Protein AF-A0ABD5MIT2-F1 (afdb_monomer_lite)

InterPro domains:
  IPR010095 Cas12f1-like, TNB domain [PF07282] (8-57)

Radius of gyration: 18.67 Å; chains: 1; bounding box: 40×46×37 Å

Foldseek 3Di:
DPPPPVVVVVVVVVVVVVCVVVVHDDDDDDPPQPQQADPVQRDGHPDAPDPPDDDDDPPDDPDDDDDDDDDDDDDPDPVVVVVVVPPDD

Structure (mmCIF, N/CA/C/O backbone):
data_AF-A0ABD5MIT2-F1
#
_entry.id   AF-A0ABD5MIT2-F1
#
loop_
_atom_site.group_PDB
_atom_site.id
_atom_site.type_symbol
_atom_site.label_atom_id
_atom_site.label_alt_id
_atom_site.label_comp_id
_atom_site.label_asym_id
_atom_site.label_entity_id
_atom_site.label_seq_id
_atom_site.pdbx_PDB_ins_code
_atom_site.Cartn_x
_atom_site.Cartn_y
_atom_site.Cartn_z
_atom_site.occupancy
_atom_site.B_iso_or_equiv
_atom_site.auth_seq_id
_atom_site.auth_comp_id
_atom_site.auth_asym_id
_atom_site.auth_atom_id
_atom_site.pdbx_PDB_model_num
ATOM 1 N N . MET A 1 1 ? 3.450 17.140 -9.179 1.00 44.47 1 MET A N 1
ATOM 2 C CA . MET A 1 1 ? 2.115 16.680 -8.733 1.00 44.47 1 MET A CA 1
ATOM 3 C C . MET A 1 1 ? 2.199 16.386 -7.243 1.00 44.47 1 MET A C 1
ATOM 5 O O . MET A 1 1 ? 2.925 15.477 -6.877 1.00 44.47 1 MET A O 1
ATOM 9 N N . GLN A 1 2 ? 1.536 17.182 -6.401 1.00 60.84 2 GLN A N 1
ATOM 10 C CA . GLN A 1 2 ? 1.682 17.177 -4.933 1.00 60.84 2 GLN A CA 1
ATOM 11 C C . GLN A 1 2 ? 0.345 16.854 -4.233 1.00 60.84 2 GLN A C 1
ATOM 13 O O . GLN A 1 2 ? 0.033 17.397 -3.184 1.00 60.84 2 GLN A O 1
ATOM 18 N N . PHE A 1 3 ? -0.488 16.012 -4.854 1.00 57.91 3 PHE A N 1
ATOM 19 C CA . PHE A 1 3 ? -1.810 15.632 -4.323 1.00 57.91 3 PHE A CA 1
ATOM 20 C C . PHE A 1 3 ? -1.814 14.266 -3.616 1.00 57.91 3 PHE A C 1
ATOM 22 O O . PHE A 1 3 ? -2.831 13.850 -3.073 1.00 57.91 3 PHE A O 1
ATOM 29 N N . SER A 1 4 ? -0.687 13.555 -3.617 1.00 73.81 4 SER A N 1
ATOM 30 C CA . SER A 1 4 ? -0.599 12.171 -3.152 1.00 73.81 4 SER A CA 1
ATOM 31 C C . SER A 1 4 ? -0.347 12.044 -1.651 1.00 73.81 4 SER A C 1
ATOM 33 O O . SER A 1 4 ? -1.030 11.274 -0.985 1.00 73.81 4 SER A O 1
ATOM 35 N N . GLU A 1 5 ? 0.610 12.785 -1.092 1.00 81.69 5 GLU A N 1
ATOM 36 C CA . GLU A 1 5 ? 1.097 12.532 0.274 1.00 81.69 5 GLU A CA 1
ATOM 37 C C . GLU A 1 5 ? 0.021 12.733 1.347 1.00 81.69 5 GLU A C 1
ATOM 39 O O . GLU A 1 5 ? -0.149 11.883 2.221 1.00 81.69 5 GLU A O 1
ATOM 44 N N . TRP A 1 6 ? -0.756 13.816 1.253 1.00 87.12 6 TRP A N 1
ATOM 45 C CA . TRP A 1 6 ? -1.838 14.080 2.203 1.00 87.12 6 TRP A CA 1
ATOM 46 C C . TRP A 1 6 ? -2.961 13.039 2.105 1.00 87.12 6 TRP A C 1
ATOM 48 O O . TRP A 1 6 ? -3.443 12.550 3.127 1.00 87.12 6 TRP A O 1
ATOM 58 N N . ALA A 1 7 ? -3.335 12.646 0.884 1.00 88.06 7 ALA A N 1
ATOM 59 C CA . ALA A 1 7 ? -4.355 11.627 0.663 1.00 88.06 7 ALA A CA 1
ATOM 60 C C . ALA A 1 7 ? -3.921 10.260 1.222 1.00 88.06 7 ALA A C 1
ATOM 62 O O . ALA A 1 7 ? -4.712 9.590 1.886 1.00 88.06 7 ALA A O 1
ATOM 63 N N . PHE A 1 8 ? -2.655 9.869 1.028 1.00 85.50 8 PHE A N 1
ATOM 64 C CA . PHE A 1 8 ? -2.113 8.633 1.597 1.00 85.50 8 PHE A CA 1
ATOM 65 C C . PHE A 1 8 ? -2.042 8.683 3.121 1.00 85.50 8 PHE A C 1
ATOM 67 O O . PHE A 1 8 ? -2.446 7.723 3.771 1.00 85.50 8 PHE A O 1
ATOM 74 N N . ARG A 1 9 ? -1.613 9.808 3.706 1.00 89.25 9 ARG A N 1
ATOM 75 C CA . ARG A 1 9 ? -1.627 9.986 5.164 1.00 89.25 9 ARG A CA 1
ATOM 76 C C . ARG A 1 9 ? -3.031 9.808 5.732 1.00 89.25 9 ARG A C 1
ATOM 78 O O . ARG A 1 9 ? -3.214 9.048 6.676 1.00 89.25 9 ARG A O 1
ATOM 85 N N . ARG A 1 10 ? -4.029 10.447 5.118 1.00 92.12 10 ARG A N 1
ATOM 86 C CA . ARG A 1 10 ? -5.417 10.338 5.573 1.00 92.12 10 ARG A CA 1
ATOM 87 C C . ARG A 1 10 ? -5.964 8.917 5.440 1.00 92.12 10 ARG A C 1
ATOM 89 O O . ARG A 1 10 ? -6.695 8.465 6.317 1.00 92.12 10 ARG A O 1
ATOM 96 N N . LEU A 1 11 ? -5.599 8.211 4.369 1.00 92.69 11 LEU A N 1
ATOM 97 C CA . LEU A 1 11 ? -5.940 6.801 4.191 1.00 92.69 11 LEU A CA 1
ATOM 98 C C . LEU A 1 11 ? -5.340 5.935 5.308 1.00 92.69 11 LEU A C 1
ATOM 100 O O . LEU A 1 11 ? -6.058 5.109 5.867 1.00 92.69 11 LEU A O 1
ATOM 104 N N . TYR A 1 12 ? -4.069 6.146 5.664 1.00 91.31 12 TYR A N 1
ATOM 105 C CA . TYR A 1 12 ? -3.434 5.424 6.769 1.00 91.31 12 TYR A CA 1
ATOM 106 C C . TYR A 1 12 ? -4.143 5.673 8.097 1.00 91.31 12 TYR A C 1
ATOM 108 O O . TYR A 1 12 ? -4.465 4.707 8.781 1.00 91.31 12 TYR A O 1
ATOM 116 N N . ASP A 1 13 ? -4.457 6.928 8.429 1.00 92.81 13 ASP A N 1
ATOM 117 C CA . ASP A 1 13 ? -5.187 7.256 9.661 1.00 92.81 13 ASP A CA 1
ATOM 118 C C . ASP A 1 13 ? -6.514 6.483 9.735 1.00 92.81 13 ASP A C 1
ATOM 120 O O . ASP A 1 13 ? -6.845 5.891 10.762 1.00 92.81 13 ASP A O 1
ATOM 124 N N . TYR A 1 14 ? -7.254 6.441 8.620 1.00 94.19 14 TYR A N 1
ATOM 125 C CA . TYR A 1 14 ? -8.535 5.745 8.529 1.00 94.19 14 TYR A CA 1
ATOM 126 C C . TYR A 1 14 ? -8.439 4.229 8.651 1.00 94.19 14 TYR A C 1
ATOM 128 O O . TYR A 1 14 ? -9.288 3.614 9.297 1.00 94.19 14 TYR A O 1
ATOM 136 N N . VAL A 1 15 ? -7.437 3.617 8.027 1.00 95.19 15 VAL A N 1
ATOM 137 C CA . VAL A 1 15 ? -7.221 2.171 8.130 1.00 95.19 15 VAL A CA 1
ATOM 138 C C . VAL A 1 15 ? -6.797 1.805 9.551 1.00 95.19 15 VAL A C 1
ATOM 140 O O . VAL A 1 15 ? -7.368 0.876 10.118 1.00 95.19 15 VAL A O 1
ATOM 143 N N . SER A 1 16 ? -5.876 2.564 10.150 1.00 92.88 16 SER A N 1
ATOM 144 C CA . SER A 1 16 ? -5.355 2.304 11.495 1.00 92.88 16 SER A CA 1
ATOM 145 C C . SER A 1 16 ? -6.448 2.339 12.559 1.00 92.88 16 SER A C 1
ATOM 147 O O . SER A 1 16 ? -6.611 1.355 13.277 1.00 92.88 16 SER A O 1
ATOM 149 N N . TYR A 1 17 ? -7.262 3.403 12.624 1.00 92.38 17 TYR A N 1
ATOM 150 C CA . TYR A 1 17 ? -8.290 3.483 13.673 1.00 92.38 17 TYR A CA 1
ATOM 151 C C . TYR A 1 17 ? -9.368 2.398 13.501 1.00 92.38 17 TYR A C 1
ATOM 153 O O . TYR A 1 17 ? -9.860 1.834 14.476 1.00 92.38 17 TYR A O 1
ATOM 161 N N . LYS A 1 18 ? -9.739 2.057 12.257 1.00 95.31 18 LYS A N 1
ATOM 162 C CA . LYS A 1 18 ? -10.734 1.003 11.988 1.00 95.31 18 LYS A CA 1
ATOM 163 C C . LYS A 1 18 ? -10.214 -0.397 12.298 1.00 95.31 18 LYS A C 1
ATOM 165 O O . LYS A 1 18 ? -11.029 -1.281 12.581 1.00 95.31 18 LYS A O 1
ATOM 170 N N . ALA A 1 19 ? -8.906 -0.600 12.180 1.00 95.25 19 ALA A N 1
ATOM 171 C CA . ALA A 1 19 ? -8.240 -1.850 12.504 1.00 95.25 19 ALA A CA 1
ATOM 172 C C . ALA A 1 19 ? -8.085 -2.023 14.019 1.00 95.25 19 ALA A C 1
ATOM 174 O O . ALA A 1 19 ? -8.391 -3.101 14.519 1.00 95.25 19 ALA A O 1
ATOM 175 N N . GLU A 1 20 ? -7.736 -0.957 14.749 1.00 93.69 20 GLU A N 1
ATOM 176 C CA . GLU A 1 20 ? -7.664 -0.947 16.217 1.00 93.69 20 GLU A CA 1
ATOM 177 C C . GLU A 1 20 ? -8.994 -1.379 16.850 1.00 93.69 20 GLU A C 1
ATOM 179 O O . GLU A 1 20 ? -9.024 -2.316 17.643 1.00 93.69 20 GLU A O 1
ATOM 184 N N . VAL A 1 21 ? -10.114 -0.799 16.400 1.00 95.62 21 VAL A N 1
ATOM 185 C CA . VAL A 1 21 ? -11.472 -1.167 16.854 1.00 95.62 21 VAL A CA 1
ATOM 186 C C . VAL A 1 21 ? -11.787 -2.655 16.638 1.00 95.62 21 VAL A C 1
ATOM 188 O O . VAL A 1 21 ? -12.592 -3.236 17.362 1.00 95.62 21 VAL A O 1
ATOM 191 N N . ARG A 1 22 ? -11.162 -3.286 15.639 1.00 93.94 22 ARG A N 1
ATOM 192 C CA . ARG A 1 22 ? -11.364 -4.699 15.283 1.00 93.94 22 ARG A CA 1
ATOM 193 C C . ARG A 1 22 ? -10.239 -5.613 15.769 1.00 93.94 22 ARG A C 1
ATOM 195 O O . ARG A 1 22 ? -10.246 -6.787 15.410 1.00 93.94 22 ARG A O 1
ATOM 202 N N . TRP A 1 23 ? -9.285 -5.100 16.547 1.00 94.25 23 TRP A N 1
ATOM 203 C CA . TRP A 1 23 ? -8.095 -5.835 16.991 1.00 94.25 23 TRP A CA 1
ATOM 204 C C . TRP A 1 23 ? -7.270 -6.433 15.836 1.00 94.25 23 TRP A C 1
ATOM 206 O O . TRP A 1 23 ? -6.641 -7.481 15.974 1.00 94.25 23 TRP A O 1
ATOM 216 N N . VAL A 1 24 ? -7.264 -5.763 14.682 1.00 95.56 24 VAL A N 1
ATOM 217 C CA . VAL A 1 24 ? -6.487 -6.147 13.497 1.00 95.56 24 VAL A CA 1
ATOM 218 C C . VAL A 1 24 ? -5.160 -5.390 13.492 1.00 95.56 24 VAL A C 1
ATOM 220 O O . VAL A 1 24 ? -5.127 -4.175 13.672 1.00 95.56 24 VAL A O 1
ATOM 223 N N . GLN A 1 25 ? -4.059 -6.103 13.254 1.00 93.12 25 GLN A N 1
ATOM 224 C CA . GLN A 1 25 ? -2.731 -5.501 13.117 1.00 93.12 25 GLN A CA 1
ATOM 225 C C . GLN A 1 25 ? -2.560 -4.872 11.727 1.00 93.12 25 GLN A C 1
ATOM 227 O O . GLN A 1 25 ? -2.918 -5.481 10.718 1.00 93.12 25 GLN A O 1
ATOM 232 N N . VAL A 1 26 ? -1.991 -3.664 11.671 1.00 92.44 26 VAL A N 1
ATOM 233 C CA . VAL A 1 26 ? -1.688 -2.944 10.423 1.00 92.44 26 VAL A CA 1
ATOM 234 C C . VAL A 1 26 ? -0.196 -2.652 10.370 1.00 92.44 26 VAL A C 1
ATOM 236 O O . VAL A 1 26 ? 0.357 -2.063 11.295 1.00 92.44 26 VAL A O 1
ATOM 239 N N . GLU A 1 27 ? 0.445 -3.020 9.263 1.00 91.69 27 GLU A N 1
ATOM 240 C CA . GLU A 1 27 ? 1.865 -2.774 9.019 1.00 91.69 27 GLU A CA 1
ATOM 241 C C . GLU A 1 27 ? 2.054 -2.002 7.709 1.00 91.69 27 GLU A C 1
ATOM 243 O O . GLU A 1 27 ? 1.456 -2.329 6.681 1.00 91.69 27 GLU A O 1
ATOM 248 N N . GLN A 1 28 ? 2.906 -0.972 7.734 1.00 89.56 28 GLN A N 1
ATOM 249 C CA . GLN A 1 28 ? 3.351 -0.309 6.512 1.00 89.56 28 GLN A CA 1
ATOM 250 C C . GLN A 1 28 ? 4.544 -1.056 5.924 1.00 89.56 28 GLN A C 1
ATOM 252 O O . GLN A 1 28 ? 5.600 -1.153 6.544 1.00 89.56 28 GLN A O 1
ATOM 257 N N . VAL A 1 29 ? 4.391 -1.530 4.691 1.00 88.12 29 VAL A N 1
ATOM 258 C CA . VAL A 1 29 ? 5.466 -2.202 3.957 1.00 88.12 29 VAL A CA 1
ATOM 259 C C . VAL A 1 29 ? 6.202 -1.226 3.046 1.00 88.12 29 VAL A C 1
ATOM 261 O O . VAL A 1 29 ? 5.623 -0.277 2.515 1.00 88.12 29 VAL A O 1
ATOM 264 N N . ASN A 1 30 ? 7.495 -1.472 2.828 1.00 84.88 30 ASN A N 1
ATOM 265 C CA . ASN A 1 30 ? 8.286 -0.676 1.895 1.00 84.88 30 ASN A CA 1
ATOM 266 C C . ASN A 1 30 ? 7.684 -0.791 0.479 1.00 84.88 30 ASN A C 1
ATOM 268 O O . ASN A 1 30 ? 7.594 -1.901 -0.047 1.00 84.88 30 ASN A O 1
ATOM 272 N N . PRO A 1 31 ? 7.307 0.323 -0.176 1.00 83.69 31 PRO A N 1
ATOM 273 C CA . PRO A 1 31 ? 6.676 0.270 -1.493 1.00 83.69 31 PRO A CA 1
ATOM 274 C C . PRO A 1 31 ? 7.632 -0.201 -2.599 1.00 83.69 31 PRO A C 1
ATOM 276 O O . PRO A 1 31 ? 7.189 -0.549 -3.696 1.00 83.69 31 PRO A O 1
ATOM 279 N N . LYS A 1 32 ? 8.945 -0.219 -2.348 1.00 85.81 32 LYS A N 1
AT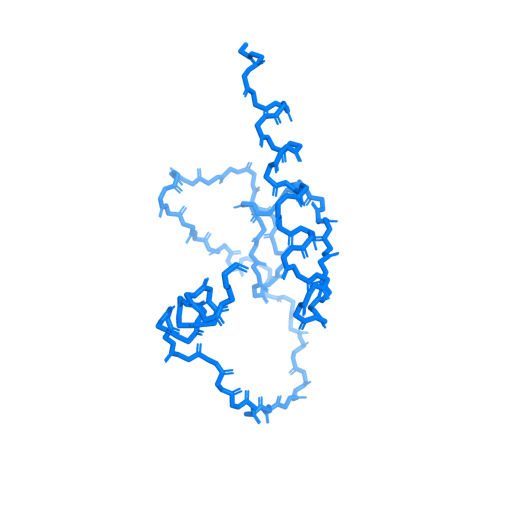OM 280 C CA . LYS A 1 32 ? 9.953 -0.630 -3.324 1.00 85.81 32 LYS 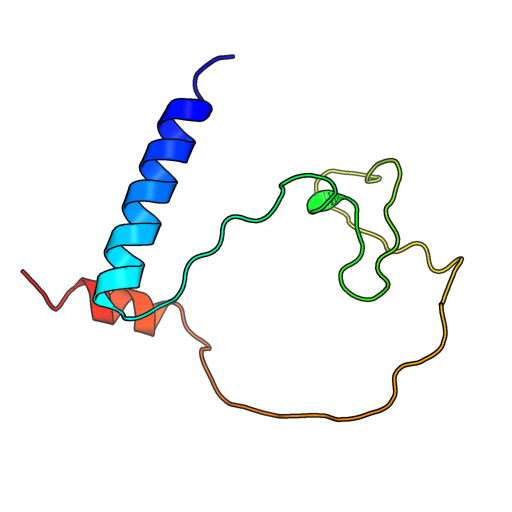A CA 1
ATOM 281 C C . LYS A 1 32 ? 9.747 -2.089 -3.731 1.00 8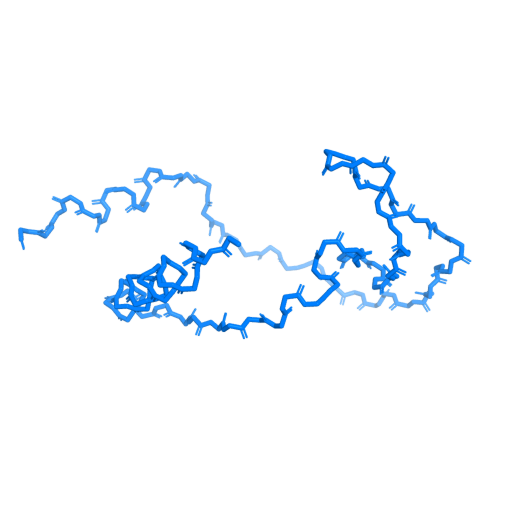5.81 32 LYS A C 1
ATOM 283 O O . LYS A 1 32 ? 9.620 -2.974 -2.897 1.00 85.81 32 LYS A O 1
ATOM 288 N N . ASN A 1 33 ? 9.780 -2.336 -5.039 1.00 84.44 33 ASN A N 1
ATOM 289 C CA . ASN A 1 33 ? 9.699 -3.663 -5.658 1.00 84.44 33 ASN A CA 1
ATOM 290 C C . ASN A 1 33 ? 8.394 -4.450 -5.429 1.00 84.44 33 ASN A C 1
ATOM 292 O O . ASN A 1 33 ? 8.266 -5.522 -6.009 1.00 84.44 33 ASN A O 1
ATOM 296 N N . THR A 1 34 ? 7.388 -3.925 -4.723 1.00 84.25 34 THR A N 1
ATOM 297 C CA . THR A 1 34 ? 6.086 -4.604 -4.522 1.00 84.25 34 THR A CA 1
ATOM 298 C C . THR A 1 34 ? 5.346 -4.873 -5.833 1.00 84.25 34 THR A C 1
ATOM 300 O O . THR A 1 34 ? 4.641 -5.867 -5.978 1.00 84.25 34 THR A O 1
ATOM 303 N N . SER A 1 35 ? 5.561 -4.026 -6.842 1.00 83.88 35 SER A N 1
ATOM 304 C CA . SER A 1 35 ? 5.067 -4.254 -8.195 1.00 83.88 35 SER A CA 1
ATOM 305 C C . SER A 1 35 ? 6.030 -5.090 -9.042 1.00 83.88 35 SER A C 1
ATOM 307 O O . SER A 1 35 ? 5.619 -5.691 -10.019 1.00 83.88 35 SER A O 1
ATOM 309 N N . ARG A 1 36 ? 7.317 -5.189 -8.741 1.00 85.00 36 ARG A N 1
ATOM 310 C CA . ARG A 1 36 ? 8.283 -5.821 -9.661 1.00 85.00 36 ARG A CA 1
ATOM 311 C C . ARG A 1 36 ? 8.779 -7.178 -9.190 1.00 85.00 36 ARG A C 1
ATOM 313 O O . ARG A 1 36 ? 9.378 -7.893 -9.985 1.00 85.00 36 ARG A O 1
ATOM 320 N N . GLN A 1 37 ? 8.518 -7.537 -7.943 1.00 88.38 37 GLN A N 1
ATOM 321 C CA . GLN A 1 37 ? 8.933 -8.794 -7.354 1.00 88.38 37 GLN A CA 1
ATOM 322 C C . GLN A 1 37 ? 7.839 -9.855 -7.477 1.00 88.38 37 GLN A C 1
ATOM 324 O O . GLN A 1 37 ? 6.667 -9.596 -7.217 1.00 88.38 37 GLN A O 1
ATOM 329 N N . CYS A 1 38 ? 8.217 -11.069 -7.868 1.00 86.38 38 CYS A N 1
ATOM 330 C CA . CYS A 1 38 ? 7.313 -12.212 -7.837 1.00 86.38 38 CYS A CA 1
ATOM 331 C C . CYS A 1 38 ? 7.102 -12.682 -6.392 1.00 86.38 38 CYS A C 1
ATOM 333 O O . CYS A 1 38 ? 8.071 -13.026 -5.718 1.00 86.38 38 CYS A O 1
ATOM 335 N N . SER A 1 39 ? 5.847 -12.774 -5.947 1.00 85.12 39 SER A N 1
ATOM 336 C CA . SER A 1 39 ? 5.492 -13.275 -4.610 1.00 85.12 39 SER A CA 1
ATOM 337 C C . SER A 1 39 ? 5.830 -14.755 -4.400 1.00 85.12 39 SER A C 1
ATOM 339 O O . SER A 1 39 ? 6.030 -15.177 -3.268 1.00 85.12 39 SER A O 1
ATOM 341 N N . SER A 1 40 ? 5.922 -15.547 -5.473 1.00 84.62 40 SER A N 1
ATOM 342 C CA . SER A 1 40 ? 6.215 -16.983 -5.384 1.00 84.62 40 SER A CA 1
ATOM 343 C C . SER A 1 40 ? 7.709 -17.310 -5.383 1.00 84.62 40 SER A C 1
ATOM 345 O O . SER A 1 40 ? 8.111 -18.274 -4.741 1.00 84.62 40 SER A O 1
ATOM 347 N N . CYS A 1 41 ? 8.536 -16.557 -6.120 1.00 84.44 41 CYS A N 1
ATOM 348 C CA . CYS A 1 41 ? 9.964 -16.873 -6.284 1.00 84.44 41 CYS A CA 1
ATOM 349 C C . CYS A 1 41 ? 10.928 -15.773 -5.812 1.00 84.44 41 CYS A C 1
ATOM 351 O O . CYS A 1 41 ? 12.134 -16.004 -5.774 1.00 84.44 41 CYS A O 1
ATOM 353 N N . GLY A 1 42 ? 10.437 -14.575 -5.482 1.00 84.25 42 GLY A N 1
ATOM 354 C CA . GLY A 1 42 ? 11.253 -13.455 -5.001 1.00 84.25 42 GLY A CA 1
ATOM 355 C C . GLY A 1 42 ? 12.076 -12.725 -6.072 1.00 84.25 42 GLY A C 1
ATOM 356 O O . GLY A 1 42 ? 12.761 -11.752 -5.747 1.00 84.25 42 GLY A O 1
ATOM 357 N N . PHE A 1 43 ? 12.012 -13.139 -7.344 1.00 85.94 43 PHE A N 1
ATOM 358 C CA . PHE A 1 43 ? 12.720 -12.466 -8.437 1.00 85.94 43 PHE A CA 1
ATOM 359 C C . PHE A 1 43 ? 12.147 -11.068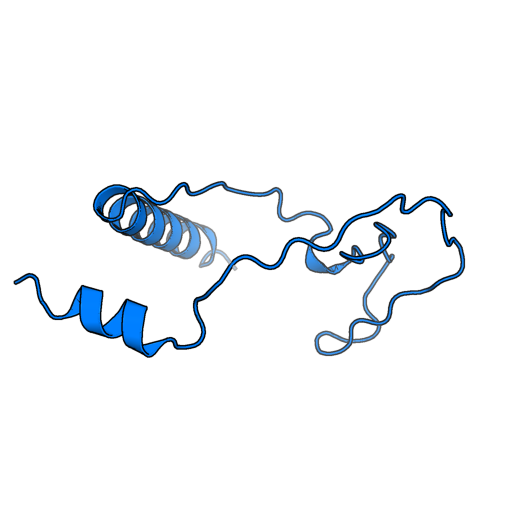 -8.686 1.00 85.94 43 PHE A C 1
ATOM 361 O O . PHE A 1 43 ? 10.935 -10.920 -8.842 1.00 85.94 43 PHE A O 1
ATOM 368 N N . THR A 1 44 ? 13.016 -10.055 -8.735 1.00 86.75 44 THR A N 1
ATOM 369 C CA . THR A 1 44 ? 12.637 -8.665 -9.023 1.00 86.75 44 THR A CA 1
ATOM 370 C C . THR A 1 44 ? 12.961 -8.331 -10.472 1.00 86.75 44 THR A C 1
ATOM 372 O O . THR A 1 44 ? 14.123 -8.281 -10.858 1.00 86.75 44 THR A O 1
ATOM 375 N N . HIS A 1 45 ? 11.929 -8.067 -11.266 1.00 82.62 45 HIS A N 1
ATOM 376 C CA . HIS A 1 45 ? 12.063 -7.641 -12.657 1.00 82.62 45 HIS A CA 1
ATOM 377 C C . HIS A 1 45 ? 12.582 -6.205 -12.760 1.00 82.62 45 HIS A C 1
ATOM 379 O O . HIS A 1 45 ? 12.320 -5.398 -11.871 1.00 82.62 45 HIS A O 1
ATOM 385 N N . GLU A 1 46 ? 13.257 -5.842 -13.853 1.00 83.12 46 GLU A N 1
ATOM 386 C CA . GLU A 1 46 ? 13.660 -4.448 -14.113 1.00 83.12 46 GLU A CA 1
ATOM 387 C C . GLU A 1 46 ? 12.483 -3.541 -14.474 1.00 83.12 46 GLU A C 1
ATOM 389 O O . GLU A 1 46 ? 12.380 -2.416 -13.990 1.00 83.12 46 GLU A O 1
ATOM 394 N N . ASN A 1 47 ? 11.546 -4.046 -15.269 1.00 82.31 47 ASN A N 1
ATOM 395 C CA . ASN A 1 47 ? 10.290 -3.366 -15.529 1.00 82.31 47 ASN A CA 1
ATOM 396 C C . ASN A 1 47 ? 9.194 -4.385 -15.845 1.00 82.31 47 ASN A C 1
ATOM 398 O O . ASN A 1 47 ? 9.481 -5.496 -16.298 1.00 82.31 47 ASN A O 1
ATOM 402 N N . ARG A 1 48 ? 7.931 -4.016 -15.612 1.00 79.81 48 ARG A N 1
ATOM 403 C CA . ARG A 1 48 ? 6.811 -4.826 -16.106 1.00 79.81 48 ARG A CA 1
ATOM 404 C C . ARG A 1 48 ? 6.642 -4.603 -17.614 1.00 79.81 48 ARG A C 1
ATOM 406 O O . ARG A 1 48 ? 6.817 -3.475 -18.066 1.00 79.81 48 ARG A O 1
ATOM 413 N N . PRO A 1 49 ? 6.229 -5.628 -18.383 1.00 81.88 49 PRO A N 1
ATOM 414 C CA . PRO A 1 49 ? 5.937 -5.465 -19.809 1.00 81.88 49 PRO A CA 1
ATOM 415 C C . PRO A 1 49 ? 4.730 -4.546 -20.062 1.00 81.88 49 PRO A C 1
ATOM 417 O O . PRO A 1 49 ? 4.632 -3.923 -21.110 1.00 81.88 49 PRO A O 1
ATOM 420 N N . SER A 1 50 ? 3.797 -4.461 -19.109 1.00 84.12 50 SER A N 1
ATOM 421 C CA . SER A 1 50 ? 2.692 -3.495 -19.104 1.00 84.12 50 SER A CA 1
ATOM 422 C C . SER A 1 50 ? 2.156 -3.325 -17.680 1.00 84.12 50 SER A C 1
ATOM 424 O O . SER A 1 50 ? 2.448 -4.144 -16.809 1.00 84.12 50 SER A O 1
ATOM 426 N N . GLN A 1 51 ? 1.342 -2.295 -17.431 1.00 84.00 51 GLN A N 1
ATOM 427 C CA . GLN A 1 51 ? 0.753 -2.072 -16.102 1.00 84.00 51 GLN A CA 1
ATOM 428 C C . GLN A 1 51 ? -0.147 -3.237 -15.650 1.00 84.00 51 GLN A C 1
ATOM 430 O O . GLN A 1 51 ? -0.140 -3.615 -14.481 1.00 84.00 51 GLN A O 1
ATOM 435 N N . TYR A 1 52 ? -0.875 -3.839 -16.592 1.00 86.00 52 TYR A N 1
ATOM 436 C CA . TYR A 1 52 ? -1.886 -4.870 -16.345 1.00 86.00 52 TYR A CA 1
ATOM 437 C C . TYR A 1 52 ? -1.342 -6.307 -16.400 1.00 86.00 52 TYR A C 1
ATOM 439 O O . TYR A 1 52 ? -2.036 -7.228 -15.978 1.00 86.00 52 TYR A O 1
ATOM 447 N N . LYS A 1 53 ? -0.111 -6.532 -16.887 1.00 81.19 53 LYS A N 1
ATOM 448 C CA . LYS A 1 53 ? 0.493 -7.876 -16.950 1.00 81.19 53 LYS A CA 1
ATOM 449 C C . LYS A 1 53 ? 1.691 -8.001 -16.021 1.00 81.19 53 LYS A C 1
ATOM 451 O O . LYS A 1 53 ? 2.641 -7.222 -16.095 1.00 81.19 53 LYS A O 1
ATOM 456 N N . PHE A 1 54 ? 1.670 -9.050 -15.207 1.00 80.56 54 PHE A N 1
ATOM 457 C CA . PHE A 1 54 ? 2.828 -9.539 -14.471 1.00 80.56 54 PHE A CA 1
ATOM 458 C C . PHE A 1 54 ? 3.178 -10.938 -14.977 1.00 80.56 54 PHE A C 1
ATOM 460 O O . PHE A 1 54 ? 2.341 -11.837 -14.938 1.00 80.56 54 PHE A O 1
ATOM 467 N N . CYS A 1 55 ? 4.408 -11.124 -15.451 1.00 79.25 55 CYS A N 1
ATOM 468 C CA . CYS A 1 55 ? 4.902 -12.419 -15.905 1.00 79.25 55 CYS A CA 1
ATOM 469 C C . CYS A 1 55 ? 6.202 -12.716 -15.165 1.00 79.25 55 CYS A C 1
ATOM 471 O O . CYS A 1 55 ? 7.205 -12.046 -15.404 1.00 79.25 55 CYS A O 1
ATOM 473 N N . CYS A 1 56 ? 6.174 -13.711 -14.277 1.00 79.69 56 CYS A N 1
ATOM 474 C CA . CYS A 1 56 ? 7.383 -14.200 -13.628 1.00 79.69 56 CYS A CA 1
ATOM 475 C C . CYS A 1 56 ? 8.344 -14.748 -14.695 1.00 79.69 56 CYS A C 1
ATOM 477 O O . CYS A 1 56 ? 7.919 -15.503 -15.568 1.00 79.69 56 CYS A O 1
ATOM 479 N N . GLN A 1 57 ? 9.623 -14.371 -14.639 1.00 71.44 57 GLN A N 1
ATOM 480 C CA . GLN A 1 57 ? 10.666 -14.913 -15.513 1.00 71.44 57 GLN A CA 1
ATOM 481 C C . GLN A 1 57 ? 11.399 -16.020 -14.743 1.00 71.44 57 GLN A C 1
ATOM 483 O O . GLN A 1 57 ? 12.176 -15.726 -13.835 1.00 71.44 57 GLN A O 1
ATOM 488 N N . PRO A 1 58 ? 11.160 -17.302 -15.070 1.00 60.88 58 PRO A N 1
ATOM 489 C CA . PRO A 1 58 ? 11.598 -18.439 -14.261 1.00 60.88 58 PRO A CA 1
ATOM 490 C C . PRO A 1 58 ? 13.087 -18.793 -14.409 1.00 60.88 58 PRO A C 1
ATOM 492 O O . PRO A 1 58 ? 13.486 -19.884 -14.006 1.00 60.88 58 PRO A O 1
ATOM 495 N N . ALA A 1 59 ? 13.928 -17.901 -14.949 1.00 58.09 59 ALA A N 1
ATOM 496 C CA . ALA A 1 59 ? 15.342 -18.185 -15.221 1.00 58.09 59 ALA A CA 1
ATOM 497 C C . ALA A 1 59 ? 16.176 -18.497 -13.957 1.00 58.09 59 ALA A C 1
ATOM 499 O O . ALA A 1 59 ? 17.309 -18.950 -14.067 1.00 58.09 59 ALA A O 1
ATOM 500 N N . SER A 1 60 ? 15.623 -18.314 -12.754 1.00 49.53 60 SER A N 1
ATOM 501 C CA . SER A 1 60 ? 16.246 -18.735 -11.496 1.00 49.53 60 SER A CA 1
ATOM 502 C C . SER A 1 60 ? 15.223 -19.345 -10.531 1.00 49.53 60 SER A C 1
ATOM 504 O O . SER A 1 60 ? 14.854 -18.763 -9.513 1.00 49.53 60 SER A O 1
ATOM 506 N N . ARG A 1 61 ? 14.747 -20.564 -10.819 1.00 53.56 61 ARG A N 1
ATOM 507 C CA . ARG A 1 61 ? 14.130 -21.396 -9.773 1.00 53.56 61 ARG A CA 1
ATOM 508 C C . ARG A 1 61 ? 15.193 -21.705 -8.713 1.00 53.56 61 ARG A C 1
ATOM 510 O O . ARG A 1 61 ? 16.017 -22.588 -8.918 1.00 53.56 61 ARG A O 1
ATOM 517 N N . LYS A 1 62 ? 15.185 -20.997 -7.581 1.00 46.72 62 LYS A N 1
ATOM 518 C CA . LYS A 1 62 ? 15.876 -21.466 -6.374 1.00 46.72 62 LYS A CA 1
ATOM 519 C C . LYS A 1 62 ? 15.034 -22.597 -5.784 1.00 46.72 62 LYS A C 1
ATOM 521 O O . LYS A 1 62 ? 13.999 -22.359 -5.171 1.00 46.72 62 LYS A O 1
ATOM 526 N N . THR A 1 63 ? 15.422 -23.835 -6.058 1.00 46.41 63 THR A N 1
ATOM 527 C CA . THR A 1 63 ? 14.843 -25.032 -5.443 1.00 46.41 63 THR A CA 1
ATOM 528 C C . THR A 1 63 ? 15.130 -25.038 -3.946 1.00 46.41 63 THR A C 1
ATOM 530 O O . THR A 1 63 ? 16.278 -25.213 -3.558 1.00 46.41 63 THR A O 1
ATOM 533 N N . ALA A 1 64 ? 14.086 -24.852 -3.136 1.00 48.94 64 ALA A N 1
ATOM 534 C CA . ALA A 1 64 ? 13.791 -25.642 -1.936 1.00 48.94 64 ALA A CA 1
ATOM 535 C C . ALA A 1 64 ? 12.495 -25.117 -1.290 1.00 48.94 64 ALA A C 1
ATOM 537 O O . ALA A 1 64 ? 12.510 -24.167 -0.512 1.00 48.94 64 ALA A O 1
ATOM 538 N N . GLN A 1 65 ? 11.363 -25.734 -1.630 1.00 50.31 65 GLN A N 1
ATOM 539 C CA . GLN A 1 65 ? 10.170 -25.730 -0.785 1.00 50.31 65 GLN A CA 1
ATOM 540 C C . GLN A 1 65 ? 10.134 -27.081 -0.069 1.00 50.31 65 GLN A C 1
ATOM 542 O O . GLN A 1 65 ? 9.933 -28.107 -0.715 1.00 50.31 65 GLN A O 1
ATOM 547 N N . THR A 1 66 ? 10.321 -27.067 1.248 1.00 38.38 66 THR A N 1
ATOM 548 C CA . THR A 1 66 ? 9.942 -28.172 2.135 1.00 38.38 66 THR A CA 1
ATOM 549 C C . THR A 1 66 ? 8.644 -27.760 2.833 1.00 38.38 66 THR A C 1
ATOM 551 O O . THR A 1 66 ? 8.661 -26.874 3.678 1.00 38.38 66 THR A O 1
ATOM 554 N N . THR A 1 67 ? 7.542 -28.369 2.373 1.00 43.03 67 THR A N 1
ATOM 555 C CA . THR A 1 67 ? 6.341 -28.838 3.109 1.00 43.03 67 THR A CA 1
ATOM 556 C C . THR A 1 67 ? 5.697 -27.876 4.128 1.00 43.03 67 THR A C 1
ATOM 558 O O . THR A 1 67 ? 6.282 -27.552 5.152 1.00 43.03 67 THR A O 1
ATOM 561 N N . THR A 1 68 ? 4.427 -27.467 3.993 1.00 35.25 68 THR A N 1
ATOM 562 C CA . THR A 1 68 ? 3.223 -28.269 4.340 1.00 35.25 68 THR A CA 1
ATOM 563 C C . THR A 1 68 ? 1.947 -27.462 4.009 1.00 35.25 68 THR A C 1
ATOM 565 O O . THR A 1 68 ? 1.976 -26.237 4.143 1.00 35.25 68 THR A O 1
ATOM 568 N N . PRO A 1 69 ? 0.812 -28.086 3.624 1.00 51.69 69 PRO A N 1
ATOM 569 C CA . PRO A 1 69 ? -0.456 -27.384 3.451 1.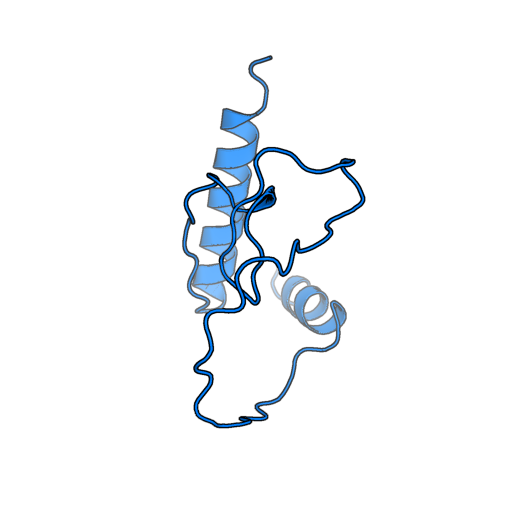00 51.69 69 PRO A CA 1
ATOM 570 C C . PRO A 1 69 ? -1.128 -27.165 4.813 1.00 51.69 69 PRO A C 1
ATOM 572 O O . PRO A 1 69 ? -1.488 -28.129 5.485 1.00 51.69 69 PRO A O 1
ATOM 575 N N . GLN A 1 70 ? -1.362 -25.915 5.209 1.00 38.91 70 GLN A N 1
ATOM 576 C CA . GLN A 1 70 ? -2.345 -25.618 6.252 1.00 38.91 70 GLN A CA 1
ATOM 577 C C . GLN A 1 70 ? -3.512 -24.862 5.632 1.00 38.91 70 GLN A C 1
ATOM 579 O O . GLN A 1 70 ? -3.451 -23.670 5.346 1.00 38.91 70 GLN A O 1
ATOM 584 N N . ARG A 1 71 ? -4.592 -25.617 5.406 1.00 49.38 71 ARG A N 1
ATOM 585 C CA . ARG A 1 71 ? -5.942 -25.066 5.441 1.00 49.38 71 ARG A CA 1
ATOM 586 C C . ARG A 1 71 ? -6.127 -24.380 6.793 1.00 49.38 71 ARG A C 1
ATOM 588 O O . ARG A 1 71 ? -6.112 -25.064 7.810 1.00 49.38 71 ARG A O 1
ATOM 595 N N . THR A 1 72 ? -6.447 -23.098 6.770 1.00 37.41 72 THR A N 1
ATOM 596 C CA . THR A 1 72 ? -7.272 -22.457 7.795 1.00 37.41 72 THR A CA 1
ATOM 597 C C . THR A 1 72 ? -8.184 -21.457 7.092 1.00 37.41 72 THR A C 1
ATOM 599 O O . THR A 1 72 ? -7.763 -20.406 6.633 1.00 37.41 72 THR A O 1
ATOM 602 N N . SER A 1 73 ? -9.425 -21.909 6.900 1.00 45.66 73 SER A N 1
ATOM 603 C CA . SER A 1 73 ? -10.677 -21.146 6.989 1.00 45.66 73 SER A CA 1
ATOM 604 C C . SER A 1 73 ? -10.657 -19.630 6.719 1.00 45.66 73 SER A C 1
ATOM 606 O O . SER A 1 73 ? -10.132 -18.881 7.533 1.00 45.66 73 SER A O 1
ATOM 608 N N . THR A 1 74 ? -11.441 -19.229 5.704 1.00 47.66 74 THR A N 1
ATOM 609 C CA . THR A 1 74 ? -12.392 -18.091 5.751 1.00 47.66 74 THR A CA 1
ATOM 610 C C . THR A 1 74 ? -11.742 -16.697 5.802 1.00 47.66 74 THR A C 1
ATOM 612 O O . THR A 1 74 ? -11.037 -16.355 6.736 1.00 47.66 74 THR A O 1
ATOM 615 N N . ILE A 1 75 ? -11.915 -15.835 4.796 1.00 48.91 75 ILE A N 1
ATOM 616 C CA . ILE A 1 75 ? -13.111 -14.998 4.596 1.00 48.91 75 ILE A CA 1
ATOM 617 C C . ILE A 1 75 ? -13.334 -14.799 3.088 1.00 48.91 75 ILE A C 1
ATOM 619 O O . ILE A 1 75 ? -12.644 -14.007 2.451 1.00 48.91 75 ILE A O 1
ATOM 623 N N . ASP A 1 76 ? -14.325 -15.495 2.533 1.00 45.59 76 ASP A N 1
ATOM 624 C CA . ASP A 1 76 ? -14.872 -15.213 1.204 1.00 45.59 76 ASP A CA 1
ATOM 625 C C . ASP A 1 76 ? -16.194 -14.461 1.383 1.00 45.59 76 ASP A C 1
ATOM 627 O O . ASP A 1 76 ? -17.254 -15.066 1.531 1.00 45.59 76 ASP A O 1
ATOM 631 N N . SER A 1 77 ? -16.108 -13.131 1.470 1.00 47.19 77 SER A N 1
ATOM 632 C CA . SER A 1 77 ? -17.129 -12.168 1.023 1.00 47.19 77 SER A CA 1
ATOM 633 C C . SER A 1 77 ? -16.883 -10.798 1.645 1.00 47.19 77 SER A C 1
ATOM 635 O O . SER A 1 77 ? -16.877 -10.633 2.864 1.00 47.19 77 SER A O 1
ATOM 637 N N . PHE A 1 78 ? -16.808 -9.778 0.793 1.00 51.28 78 PHE A N 1
ATOM 638 C CA . PHE A 1 78 ? -16.871 -8.363 1.179 1.00 51.28 78 PHE A CA 1
ATOM 639 C C . PHE A 1 78 ? -18.097 -8.025 2.061 1.00 51.28 78 PHE A C 1
ATOM 641 O O . PHE A 1 78 ? -18.074 -7.036 2.791 1.00 51.28 78 PHE A O 1
ATOM 648 N N . ALA A 1 79 ? -19.138 -8.868 2.046 1.00 47.25 79 ALA A N 1
ATOM 649 C CA . ALA A 1 79 ? -20.355 -8.718 2.840 1.00 47.25 79 ALA A CA 1
ATOM 650 C C . ALA A 1 79 ? -20.122 -8.744 4.365 1.00 47.25 79 ALA A C 1
ATOM 652 O O . ALA A 1 79 ? -20.773 -7.987 5.079 1.00 47.25 79 ALA A O 1
ATOM 653 N N . THR A 1 80 ? -19.170 -9.533 4.881 1.00 50.62 80 THR A N 1
ATOM 654 C CA . THR A 1 80 ? -18.908 -9.606 6.335 1.00 50.62 80 THR A CA 1
ATOM 655 C C . THR A 1 80 ? -18.253 -8.329 6.866 1.00 50.62 80 THR A C 1
ATOM 657 O O . THR A 1 80 ? -18.541 -7.891 7.978 1.00 50.62 80 THR A O 1
ATOM 660 N N . ILE A 1 81 ? -17.398 -7.690 6.059 1.00 52.75 81 ILE A N 1
ATOM 661 C CA . ILE A 1 81 ? -16.768 -6.408 6.409 1.00 52.75 81 ILE A CA 1
ATOM 662 C C . ILE A 1 81 ? -17.806 -5.281 6.376 1.00 52.75 81 ILE A C 1
ATOM 664 O O . ILE A 1 81 ? -17.808 -4.438 7.272 1.00 52.75 81 ILE A O 1
ATOM 668 N N . PHE A 1 82 ? -18.689 -5.278 5.373 1.00 49.72 82 PHE A N 1
ATOM 669 C CA . PHE A 1 82 ? -19.720 -4.250 5.220 1.00 49.72 82 PHE A CA 1
ATOM 670 C C . PHE A 1 82 ? -20.781 -4.332 6.331 1.00 49.72 82 PHE A C 1
ATOM 672 O O . PHE A 1 82 ? -21.085 -3.319 6.953 1.00 49.72 82 PHE A O 1
ATOM 679 N N . TRP A 1 83 ? -21.234 -5.538 6.696 1.00 48.31 83 TRP A N 1
ATOM 680 C CA . TRP A 1 83 ? -22.213 -5.726 7.778 1.00 48.31 83 TRP A CA 1
ATOM 681 C C . TRP A 1 83 ? -21.679 -5.274 9.150 1.00 48.31 83 TRP A C 1
ATOM 683 O O . TRP A 1 83 ? -22.399 -4.660 9.929 1.00 48.31 83 TRP A O 1
ATOM 693 N N . ALA A 1 84 ? -20.382 -5.468 9.417 1.00 54.44 84 ALA A N 1
ATOM 694 C CA . ALA A 1 84 ? -19.724 -4.980 10.634 1.00 54.44 84 ALA A CA 1
ATOM 695 C C . ALA A 1 84 ? -19.476 -3.454 10.661 1.00 54.44 84 ALA A C 1
ATOM 697 O O . ALA A 1 84 ? -18.896 -2.951 11.625 1.00 54.44 84 ALA A O 1
ATOM 698 N N . MET A 1 85 ? -19.805 -2.712 9.597 1.00 54.97 85 MET A N 1
ATOM 699 C CA . MET A 1 85 ? -19.693 -1.247 9.540 1.00 54.97 85 MET A CA 1
ATOM 700 C C . MET A 1 85 ? -21.038 -0.528 9.724 1.00 54.97 85 MET A C 1
ATOM 702 O O . MET A 1 85 ? -21.018 0.656 10.040 1.00 54.97 85 MET A O 1
ATOM 706 N N . GLU A 1 86 ? -22.174 -1.218 9.578 1.00 53.22 86 GLU A N 1
ATOM 707 C CA . GLU A 1 86 ? -23.527 -0.634 9.675 1.00 53.22 86 GLU A CA 1
ATOM 708 C C . GLU A 1 86 ? -24.203 -0.810 11.048 1.00 53.22 86 GLU A C 1
ATOM 710 O O . GLU A 1 86 ? -25.254 -0.224 11.291 1.00 53.22 86 GLU A O 1
ATOM 715 N N . THR A 1 87 ? -23.614 -1.567 11.981 1.00 50.41 87 THR A N 1
ATOM 716 C CA . THR A 1 87 ? -24.230 -1.870 13.291 1.00 50.41 87 THR A CA 1
ATOM 717 C C . THR A 1 87 ? -23.740 -1.023 14.468 1.00 50.41 87 THR A C 1
ATOM 719 O O . THR A 1 87 ? -24.108 -1.307 15.606 1.00 50.41 87 THR A O 1
ATOM 722 N N . HIS A 1 88 ? -22.943 0.020 14.236 1.00 45.31 88 HIS A N 1
ATOM 723 C CA . HIS A 1 88 ? -22.579 0.972 15.288 1.00 45.31 88 HIS A CA 1
ATOM 724 C C . HIS A 1 88 ? -22.944 2.396 14.843 1.00 45.31 88 HIS A C 1
ATOM 726 O O . HIS A 1 88 ? -22.334 2.870 13.883 1.00 45.31 88 HIS A O 1
ATOM 732 N N . PRO A 1 89 ? -23.951 3.042 15.471 1.00 47.81 89 PRO A N 1
ATOM 733 C CA . PRO A 1 89 ? -24.207 4.467 15.269 1.00 47.81 89 PRO A CA 1
ATOM 734 C C . PRO A 1 89 ? -23.001 5.328 15.668 1.00 47.81 89 PRO A C 1
ATOM 736 O O . PRO A 1 89 ? -22.212 4.887 16.538 1.00 47.81 89 P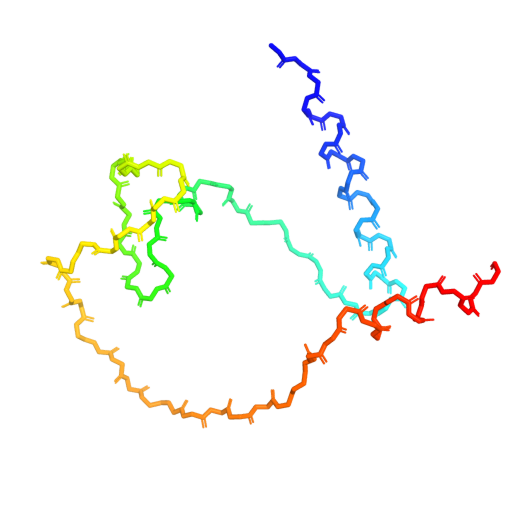RO A O 1
#

Sequence (89 aa):
MQFSEWAFRRLYDYVSYKAEVRWVQVEQVNPKNTSRQCSSCGFTHENRPSQYKFCCQPASRKTAQTTTPQRTSTIDSFATIFWAMETHP

Organism: NCBI:txid2996466

pLDDT: mean 72.07, std 19.48, range [35.25, 95.62]

Secondary structure (DSSP, 8-state):
--SHHHHHHHHHHHHHHHHHTTT----PPP-TTTTTB-TTT--B-SS-SSSS-----GGG-----------------HHHHHHHHHS--